Protein AF-A0ABD2LDD0-F1 (afdb_monomer)

Solvent-accessible surface area (backbone atoms only — not comparable to full-atom values): 8854 Å² total; per-residue (Å²): 135,82,87,60,98,81,54,96,47,69,67,55,50,58,53,46,54,53,35,48,51,48,31,42,53,50,27,50,52,44,32,53,52,29,61,66,45,46,61,57,34,53,50,44,38,73,73,35,72,94,44,38,71,60,30,49,52,52,40,50,51,40,50,50,51,32,61,20,23,43,43,41,50,51,25,59,75,69,68,49,74,52,41,69,32,46,46,52,36,68,54,48,50,59,54,50,49,51,52,49,50,51,48,66,61,52,54,53,68,67,56,53,76,77,68,61,59,80,93,50,43,68,60,53,50,51,52,48,52,52,50,51,53,53,49,54,51,51,49,52,50,50,53,52,53,49,50,45,39,50,52,27,32,54,50,34,56,73,63,56,70,82,116

Structure (mmCIF, N/CA/C/O backbone):
data_AF-A0ABD2LDD0-F1
#
_entry.id   AF-A0ABD2LDD0-F1
#
loop_
_atom_site.group_PDB
_atom_site.id
_atom_site.type_symbol
_atom_site.label_atom_id
_atom_site.label_alt_id
_atom_site.label_comp_id
_atom_site.label_asym_id
_atom_site.label_entity_id
_atom_site.label_seq_id
_atom_site.pdbx_PDB_ins_code
_atom_site.Cartn_x
_atom_site.Cartn_y
_atom_site.Cartn_z
_atom_site.occupancy
_atom_site.B_iso_or_equiv
_atom_site.auth_seq_id
_atom_site.auth_comp_id
_atom_site.auth_asym_id
_atom_site.auth_atom_id
_atom_site.pdbx_PDB_model_num
ATOM 1 N N . MET A 1 1 ? -21.106 -18.309 18.823 1.00 38.12 1 MET A N 1
ATOM 2 C CA . MET A 1 1 ? -20.739 -17.393 19.925 1.00 38.12 1 MET A CA 1
ATOM 3 C C . MET A 1 1 ? -21.021 -15.971 19.471 1.00 38.12 1 MET A C 1
ATOM 5 O O . MET A 1 1 ? -20.457 -15.559 18.470 1.00 38.12 1 MET A O 1
ATOM 9 N N . CYS A 1 2 ? -21.946 -15.264 20.124 1.00 40.09 2 CYS A N 1
ATOM 10 C CA . CYS A 1 2 ? -22.141 -13.827 19.897 1.00 40.09 2 CYS A CA 1
ATOM 11 C C . CYS A 1 2 ? -21.034 -13.071 20.643 1.00 40.09 2 CYS A C 1
ATOM 13 O O . CYS A 1 2 ? -20.781 -13.379 21.804 1.00 40.09 2 CYS A O 1
ATOM 15 N N . CYS A 1 3 ? -20.368 -12.116 19.991 1.00 50.03 3 CYS A N 1
ATOM 16 C CA . CYS A 1 3 ? -19.155 -11.485 20.523 1.00 50.03 3 CYS A CA 1
ATOM 17 C C . CYS A 1 3 ? -19.355 -10.538 21.718 1.00 50.03 3 CYS A C 1
ATOM 19 O O . CYS A 1 3 ? -18.352 -10.150 22.306 1.00 50.03 3 CYS A O 1
ATOM 21 N N . CYS A 1 4 ? -20.574 -10.160 22.125 1.00 52.00 4 CYS A N 1
ATOM 22 C CA . CYS A 1 4 ? -20.751 -9.216 23.235 1.00 52.00 4 CYS A CA 1
ATOM 23 C C . CYS A 1 4 ? -22.057 -9.456 24.012 1.00 52.00 4 CYS A C 1
ATOM 25 O O . CYS A 1 4 ? -23.142 -9.399 23.436 1.00 52.00 4 CYS A O 1
ATOM 27 N N . ASN A 1 5 ? -21.949 -9.656 25.330 1.00 41.50 5 ASN A N 1
ATOM 28 C CA . ASN A 1 5 ? -23.076 -9.797 26.267 1.00 41.50 5 ASN A CA 1
ATOM 29 C C . ASN A 1 5 ? -23.685 -8.453 26.723 1.00 41.50 5 ASN A C 1
ATOM 31 O O . ASN A 1 5 ? -24.612 -8.457 27.523 1.00 41.50 5 ASN A O 1
ATOM 35 N N . SER A 1 6 ? -23.195 -7.311 26.224 1.00 46.94 6 SER A N 1
ATOM 36 C CA . SER A 1 6 ? -23.611 -5.976 26.689 1.00 46.94 6 SER A CA 1
ATOM 37 C C . SER A 1 6 ? -23.883 -4.981 25.554 1.00 46.94 6 SER A C 1
ATOM 39 O O . SER A 1 6 ? -23.739 -3.777 25.730 1.00 46.94 6 SER A O 1
ATOM 41 N N . CYS A 1 7 ? -24.272 -5.468 24.374 1.00 50.03 7 CYS A N 1
ATOM 42 C CA . CYS A 1 7 ? -24.703 -4.593 23.288 1.00 50.03 7 CYS A CA 1
ATOM 43 C C . CYS A 1 7 ? -26.223 -4.533 23.227 1.00 50.03 7 CYS A C 1
ATOM 45 O O . CYS A 1 7 ? -26.875 -5.522 22.887 1.00 50.03 7 CYS A O 1
ATOM 47 N N . THR A 1 8 ? -26.780 -3.357 23.488 1.00 48.31 8 THR A N 1
ATOM 48 C CA . THR A 1 8 ? -28.216 -3.059 23.371 1.00 48.31 8 THR A CA 1
ATOM 49 C C . THR A 1 8 ? -28.752 -3.258 21.945 1.00 48.31 8 THR A C 1
ATOM 51 O O . THR A 1 8 ? -29.937 -3.525 21.774 1.00 48.31 8 THR A O 1
ATOM 54 N N . ASN A 1 9 ? -27.879 -3.261 20.926 1.00 46.47 9 ASN A N 1
ATOM 55 C CA . ASN A 1 9 ? -28.206 -3.617 19.543 1.00 46.47 9 ASN A CA 1
ATOM 56 C C . ASN A 1 9 ? -27.435 -4.862 19.062 1.00 46.47 9 ASN A C 1
ATOM 58 O O . ASN A 1 9 ? -26.275 -4.783 18.652 1.00 46.47 9 ASN A O 1
ATOM 62 N N . LYS A 1 10 ? -28.110 -6.023 19.018 1.00 44.03 10 LYS A N 1
ATOM 63 C CA . LYS A 1 10 ? -27.563 -7.299 18.490 1.00 44.03 10 LYS A CA 1
ATOM 64 C C . LYS A 1 10 ? -26.957 -7.178 17.081 1.00 44.03 10 LYS A C 1
ATOM 66 O O . LYS A 1 10 ? -25.967 -7.846 16.783 1.00 44.03 10 LYS A O 1
ATOM 71 N N . TRP A 1 11 ? -27.521 -6.312 16.235 1.00 44.31 11 TRP A N 1
ATOM 72 C CA . TRP A 1 11 ? -27.053 -6.068 14.865 1.00 44.31 11 TRP A CA 1
ATOM 73 C C . TRP A 1 11 ? -25.711 -5.320 14.818 1.00 44.31 11 TRP A C 1
ATOM 75 O O . TRP A 1 11 ? -24.865 -5.635 13.983 1.00 44.31 11 TRP A O 1
ATOM 85 N N . MET A 1 12 ? -25.464 -4.395 15.754 1.00 49.22 12 MET A N 1
ATOM 86 C CA . MET A 1 12 ? -24.207 -3.635 15.816 1.00 49.22 12 MET A CA 1
ATOM 87 C C . MET A 1 12 ? -23.030 -4.510 16.246 1.00 49.22 12 MET A C 1
ATOM 89 O O . MET A 1 12 ? -21.936 -4.351 15.712 1.00 49.22 12 MET A O 1
ATOM 93 N N . CYS A 1 13 ? -23.250 -5.485 17.132 1.00 56.72 13 CYS A N 1
ATOM 94 C CA . CYS A 1 13 ? -22.151 -6.304 17.652 1.00 56.72 13 CYS A CA 1
ATOM 95 C C . CYS A 1 13 ? -21.797 -7.522 16.796 1.00 56.72 13 CYS A C 1
ATOM 97 O O . CYS A 1 13 ? -20.664 -7.984 16.858 1.00 56.72 13 CYS A O 1
ATOM 99 N N . CYS A 1 14 ? -22.688 -7.995 15.917 1.00 59.19 14 CYS A N 1
ATOM 100 C CA . CYS A 1 14 ? -22.306 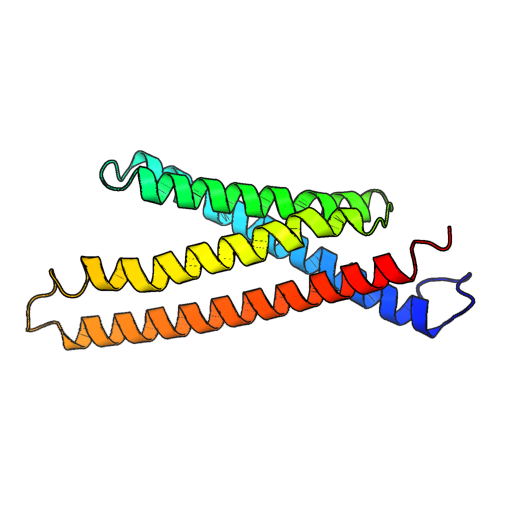-8.999 14.915 1.00 59.19 14 CYS A CA 1
ATOM 101 C C . CYS A 1 14 ? -21.660 -8.354 13.675 1.00 59.19 14 CYS A C 1
ATOM 103 O O . CYS A 1 14 ? -20.617 -8.818 13.215 1.00 59.19 14 CYS A O 1
ATOM 105 N N . CYS A 1 15 ? -22.231 -7.260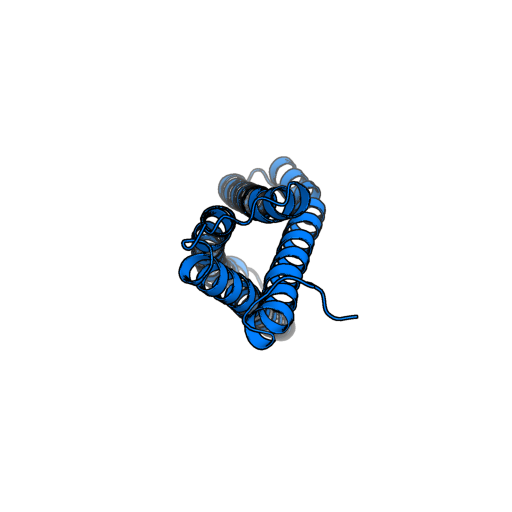 13.154 1.00 63.66 15 CYS A N 1
ATOM 106 C CA . CYS A 1 15 ? -21.697 -6.594 11.962 1.00 63.66 15 CYS A CA 1
ATOM 107 C C . CYS A 1 15 ? -20.434 -5.771 12.258 1.00 63.66 15 CYS A C 1
ATOM 109 O O . CYS A 1 15 ? -19.508 -5.780 11.449 1.00 63.66 15 CYS A O 1
ATOM 111 N N . GLY A 1 16 ? -20.356 -5.112 13.418 1.00 63.03 16 GLY A N 1
ATOM 112 C CA . GLY A 1 16 ? -19.190 -4.325 13.826 1.00 63.03 16 GLY A CA 1
ATOM 113 C C . GLY A 1 16 ? -17.931 -5.174 13.974 1.00 63.03 16 GLY A C 1
ATOM 114 O O . GLY A 1 16 ? -16.912 -4.852 13.372 1.00 63.03 16 GLY A O 1
ATOM 115 N N . CYS A 1 17 ? -18.026 -6.311 14.677 1.00 69.25 17 CYS A N 1
ATOM 116 C CA . CYS A 1 17 ? -16.907 -7.244 14.836 1.00 69.25 17 CYS A CA 1
ATOM 117 C C . CYS A 1 17 ? -16.396 -7.784 13.495 1.00 69.25 17 CYS A C 1
ATOM 119 O O . CYS A 1 17 ? -15.190 -7.919 13.314 1.00 69.25 17 CYS A O 1
ATOM 121 N N . HIS A 1 18 ? -17.289 -8.062 12.540 1.00 76.06 18 HIS A N 1
ATOM 122 C CA . HIS A 1 18 ? -16.887 -8.552 11.222 1.00 76.06 18 HIS A CA 1
ATOM 123 C C . HIS A 1 18 ? -16.172 -7.470 10.396 1.00 76.06 18 HIS A C 1
ATOM 125 O O . HIS A 1 18 ? -15.191 -7.749 9.709 1.00 76.06 18 HIS A O 1
ATOM 131 N N . VAL A 1 19 ? -16.641 -6.221 10.468 1.00 79.44 19 VAL A N 1
ATOM 132 C CA . VAL A 1 19 ? -16.065 -5.104 9.707 1.00 79.44 19 VAL A CA 1
ATOM 133 C C . VAL A 1 19 ? -14.708 -4.672 10.280 1.00 79.44 19 VAL A C 1
ATOM 135 O O . VAL A 1 19 ? -13.764 -4.477 9.511 1.00 79.44 19 VAL A O 1
ATOM 138 N N . THR A 1 20 ? -14.567 -4.576 11.606 1.00 81.19 20 THR A N 1
ATOM 139 C CA . THR A 1 20 ? -13.281 -4.226 12.234 1.00 81.19 20 THR A CA 1
ATOM 140 C C . THR A 1 20 ? -12.263 -5.359 12.106 1.00 81.19 20 THR A C 1
ATOM 142 O O . THR A 1 20 ? -11.120 -5.106 11.722 1.00 81.19 20 THR A O 1
ATOM 145 N N . SER A 1 21 ? -12.683 -6.618 12.285 1.00 85.88 21 SER A N 1
ATOM 146 C CA . SER A 1 21 ? -11.828 -7.786 12.034 1.00 85.88 21 SER A CA 1
ATOM 147 C C . SER A 1 21 ? -11.350 -7.837 10.579 1.00 85.88 21 SER A C 1
ATOM 149 O O . SER A 1 21 ? -10.161 -8.038 10.334 1.00 85.88 21 SER A O 1
ATOM 151 N N . GLY A 1 22 ? -12.231 -7.545 9.615 1.00 86.31 22 GLY A N 1
ATOM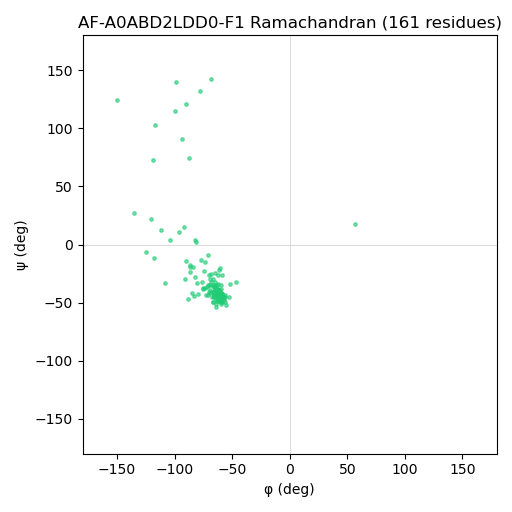 152 C CA . GLY A 1 22 ? -11.849 -7.421 8.208 1.00 86.31 22 GLY A CA 1
ATOM 153 C C . GLY A 1 22 ? -10.766 -6.362 7.990 1.00 86.31 22 GLY A C 1
ATOM 154 O O . GLY A 1 22 ? -9.763 -6.636 7.337 1.00 86.31 22 GLY A O 1
ATOM 155 N N . SER A 1 23 ? -10.913 -5.176 8.588 1.00 89.56 23 SER A N 1
ATOM 156 C CA . SER A 1 23 ? -9.906 -4.112 8.471 1.00 89.56 23 SER A CA 1
ATOM 157 C C . SER A 1 23 ? -8.547 -4.480 9.079 1.00 89.56 23 SER A C 1
ATOM 159 O O . SER A 1 23 ? -7.514 -4.127 8.511 1.00 89.56 23 SER A O 1
ATOM 161 N N . LEU A 1 24 ? -8.536 -5.247 10.175 1.00 91.69 24 LEU A N 1
ATOM 162 C CA . LEU A 1 24 ? -7.315 -5.756 10.796 1.00 91.69 24 LEU A CA 1
ATOM 163 C C . LEU A 1 24 ? -6.597 -6.755 9.880 1.00 91.69 24 LEU A C 1
ATOM 165 O O . LEU A 1 24 ? -5.384 -6.664 9.703 1.00 91.69 24 LEU A O 1
ATOM 169 N N . VAL A 1 25 ? -7.341 -7.676 9.258 1.00 93.25 25 VAL A N 1
ATOM 170 C CA . VAL A 1 25 ? -6.782 -8.624 8.279 1.00 93.25 25 VAL A CA 1
ATOM 171 C C . VAL A 1 25 ? -6.163 -7.874 7.100 1.00 93.25 25 VAL A C 1
ATOM 173 O O . VAL A 1 25 ? -5.037 -8.178 6.712 1.00 93.25 25 VAL A O 1
ATOM 176 N N . ILE A 1 26 ? -6.848 -6.855 6.567 1.00 92.50 26 ILE A N 1
ATOM 177 C CA . ILE A 1 26 ? -6.296 -6.019 5.491 1.00 92.50 26 ILE A CA 1
ATOM 178 C C . ILE A 1 26 ? -5.008 -5.318 5.941 1.00 92.50 26 ILE A C 1
ATOM 180 O O . ILE A 1 26 ? -4.018 -5.354 5.212 1.00 92.50 26 ILE A O 1
ATOM 184 N N . ALA A 1 27 ? -4.978 -4.728 7.138 1.00 91.69 27 ALA A N 1
ATOM 185 C CA . ALA A 1 27 ? -3.779 -4.068 7.652 1.00 91.69 27 ALA A CA 1
ATOM 186 C C . ALA A 1 27 ? -2.582 -5.034 7.747 1.00 91.69 27 ALA A C 1
ATOM 188 O O . ALA A 1 27 ? -1.482 -4.692 7.312 1.00 91.69 27 ALA A O 1
ATOM 189 N N . TRP A 1 28 ? -2.798 -6.265 8.221 1.00 93.75 28 TRP A N 1
ATOM 190 C CA . TRP A 1 28 ? -1.760 -7.300 8.240 1.00 93.75 28 TRP A CA 1
ATOM 191 C C . TRP A 1 28 ? -1.283 -7.697 6.844 1.00 93.75 28 TRP A C 1
ATOM 193 O O . TRP A 1 28 ? -0.077 -7.815 6.632 1.00 93.75 28 TRP A O 1
ATOM 203 N N . LEU A 1 29 ? -2.194 -7.863 5.880 1.00 91.81 29 LEU A N 1
ATOM 204 C CA . LEU A 1 29 ? -1.821 -8.163 4.494 1.00 91.81 29 LEU A CA 1
ATOM 205 C C . LEU A 1 29 ? -0.939 -7.060 3.898 1.00 91.81 29 LEU A C 1
ATOM 207 O O . LEU A 1 29 ? 0.071 -7.367 3.262 1.00 91.81 29 LEU A O 1
ATOM 211 N N . TYR A 1 30 ? -1.269 -5.789 4.140 1.00 89.00 30 TYR A N 1
ATOM 212 C CA . TYR A 1 30 ? -0.443 -4.656 3.707 1.00 89.00 30 TYR A CA 1
ATOM 213 C C . TYR A 1 30 ? 0.909 -4.613 4.420 1.00 89.00 30 TYR A C 1
ATOM 215 O O . TYR A 1 30 ? 1.924 -4.363 3.773 1.00 89.00 30 TYR A O 1
ATOM 223 N N . LEU A 1 31 ? 0.952 -4.888 5.724 1.00 91.44 31 LEU A N 1
ATOM 224 C CA . LEU A 1 31 ? 2.202 -4.902 6.478 1.00 91.44 31 LEU A CA 1
ATOM 225 C C . LEU A 1 31 ? 3.141 -6.003 5.967 1.00 91.44 31 LEU A C 1
ATOM 227 O O . LEU A 1 31 ? 4.290 -5.727 5.629 1.00 91.44 31 LEU A O 1
ATOM 231 N N . VAL A 1 32 ? 2.645 -7.238 5.862 1.00 92.38 32 VAL A N 1
ATOM 232 C CA . VAL A 1 32 ? 3.439 -8.393 5.419 1.00 92.38 32 VAL A CA 1
ATOM 233 C C . VAL A 1 32 ? 3.899 -8.212 3.976 1.00 92.38 32 VAL A C 1
ATOM 235 O O . VAL A 1 32 ? 5.081 -8.393 3.694 1.00 92.38 32 VAL A O 1
ATOM 238 N N . SER A 1 33 ? 3.006 -7.808 3.068 1.00 88.25 33 SER A N 1
ATOM 239 C CA . SER A 1 33 ? 3.389 -7.541 1.673 1.00 88.25 33 SER A CA 1
ATOM 240 C C . SER A 1 33 ? 4.447 -6.437 1.577 1.00 88.25 33 SER A C 1
ATOM 242 O O . SER A 1 33 ? 5.454 -6.629 0.898 1.00 88.25 33 SER A O 1
ATOM 244 N N . SER A 1 34 ? 4.294 -5.341 2.329 1.00 87.75 34 SER A N 1
ATOM 245 C CA . SER A 1 34 ? 5.278 -4.248 2.353 1.00 87.75 34 SER A CA 1
ATOM 246 C C . SER A 1 34 ? 6.639 -4.716 2.873 1.00 87.75 34 SER A C 1
ATOM 248 O O . SER A 1 34 ? 7.667 -4.408 2.266 1.00 87.75 34 SER A O 1
ATOM 250 N N . LEU A 1 35 ? 6.658 -5.514 3.948 1.00 89.31 35 LEU A N 1
ATOM 251 C CA . LEU A 1 35 ? 7.882 -6.096 4.509 1.00 89.31 35 LEU A CA 1
ATOM 252 C C . LEU A 1 35 ? 8.572 -7.064 3.542 1.00 89.31 35 LEU A C 1
ATOM 254 O O . LEU A 1 35 ? 9.798 -7.067 3.474 1.00 89.31 35 LEU A O 1
ATOM 258 N N . LEU A 1 36 ? 7.812 -7.845 2.770 1.00 89.88 36 LEU A N 1
ATOM 259 C CA . LEU A 1 36 ? 8.367 -8.735 1.744 1.00 89.88 36 LEU A CA 1
ATOM 260 C C . LEU A 1 36 ? 8.977 -7.956 0.571 1.00 89.88 36 LEU A C 1
ATOM 262 O O . LEU A 1 36 ? 9.986 -8.380 0.013 1.00 89.88 36 LEU A O 1
ATOM 266 N N . THR A 1 37 ? 8.398 -6.808 0.208 1.00 84.94 37 THR A N 1
ATOM 267 C CA . THR A 1 37 ? 8.892 -5.972 -0.903 1.00 84.94 37 THR A CA 1
ATOM 268 C C . THR A 1 37 ? 10.027 -5.019 -0.516 1.00 84.94 37 THR A C 1
ATOM 270 O O . THR A 1 37 ? 10.777 -4.562 -1.385 1.00 84.94 37 THR A O 1
ATOM 273 N N . LEU A 1 38 ? 10.202 -4.728 0.776 1.00 85.06 38 LEU A N 1
ATOM 274 C CA . LEU A 1 38 ? 11.213 -3.786 1.263 1.00 85.06 38 LEU A CA 1
ATOM 275 C C . LEU A 1 38 ? 12.652 -4.178 0.864 1.00 85.06 38 LEU A C 1
ATOM 277 O O . LEU A 1 38 ? 13.369 -3.320 0.345 1.00 85.06 38 LEU A O 1
ATOM 281 N N . PRO A 1 39 ? 13.087 -5.449 1.029 1.00 86.94 39 PRO A N 1
ATOM 282 C CA . PRO A 1 39 ? 14.426 -5.880 0.635 1.00 86.94 39 PRO A CA 1
ATOM 283 C C . PRO A 1 39 ? 14.670 -5.739 -0.867 1.00 86.94 39 PRO A C 1
ATOM 285 O O . PRO A 1 39 ? 15.751 -5.317 -1.274 1.00 86.94 39 PRO A O 1
ATOM 288 N N . SER A 1 40 ? 13.663 -6.035 -1.699 1.00 83.31 40 SER A N 1
ATOM 289 C CA . SER A 1 40 ? 13.771 -5.852 -3.150 1.00 83.31 40 SER A CA 1
ATOM 290 C C . SER A 1 40 ? 13.874 -4.380 -3.541 1.00 83.31 40 SER A C 1
ATOM 292 O O . SER A 1 40 ? 14.710 -4.038 -4.375 1.00 83.31 40 SER A O 1
ATOM 294 N N . ALA A 1 41 ? 13.101 -3.494 -2.903 1.00 79.06 41 ALA A N 1
ATOM 295 C CA . ALA A 1 41 ? 13.185 -2.055 -3.146 1.00 79.06 41 ALA A CA 1
ATOM 296 C C . ALA A 1 41 ? 14.554 -1.491 -2.725 1.00 79.06 41 ALA A C 1
ATOM 298 O O . ALA A 1 41 ? 15.156 -0.700 -3.451 1.00 79.06 41 ALA A O 1
ATOM 299 N N . PHE A 1 42 ? 15.087 -1.949 -1.588 1.00 82.19 42 PHE A N 1
ATOM 300 C CA . PHE A 1 42 ? 16.419 -1.564 -1.121 1.00 82.19 42 PHE A CA 1
ATOM 301 C C . PHE A 1 42 ? 17.528 -2.082 -2.049 1.00 82.19 42 PHE A C 1
ATOM 303 O O . PHE A 1 42 ? 18.430 -1.335 -2.425 1.00 82.19 42 PHE A O 1
ATOM 310 N N . SER A 1 43 ? 17.441 -3.340 -2.485 1.00 82.06 43 SER A N 1
ATOM 311 C CA . SER A 1 43 ? 18.387 -3.924 -3.441 1.00 82.06 43 SER A CA 1
ATOM 312 C C . SER A 1 43 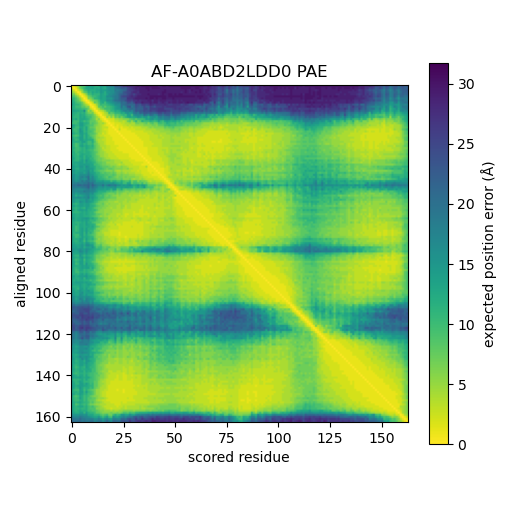? 18.373 -3.188 -4.788 1.00 82.06 43 SER A C 1
ATOM 314 O O . SER A 1 43 ? 19.435 -2.911 -5.353 1.00 82.06 43 SER A O 1
ATOM 316 N N . ALA A 1 44 ? 17.192 -2.798 -5.279 1.00 78.00 44 ALA A N 1
ATOM 317 C CA . ALA A 1 44 ? 17.053 -1.998 -6.496 1.00 78.00 44 ALA A CA 1
ATOM 318 C C . ALA A 1 44 ? 17.710 -0.615 -6.353 1.00 78.00 44 ALA A C 1
ATOM 320 O O . ALA A 1 44 ? 18.407 -0.168 -7.265 1.00 78.00 44 ALA A O 1
ATOM 321 N N . LEU A 1 45 ? 17.563 0.037 -5.193 1.00 80.00 45 LEU A N 1
ATOM 322 C CA . LEU A 1 45 ? 18.199 1.326 -4.913 1.00 80.00 45 LEU A CA 1
ATOM 323 C C . LEU A 1 45 ? 19.733 1.250 -4.987 1.00 80.00 45 LEU A C 1
ATOM 325 O O . LEU A 1 45 ? 20.357 2.144 -5.554 1.00 80.00 45 LEU A O 1
ATOM 329 N N . VAL A 1 46 ? 20.328 0.181 -4.451 1.00 80.62 46 VAL A N 1
ATOM 330 C CA . VAL A 1 46 ? 21.789 -0.014 -4.439 1.00 80.62 46 VAL A CA 1
ATOM 331 C C . VAL A 1 46 ? 22.326 -0.419 -5.817 1.00 80.62 46 VAL A C 1
ATOM 333 O O . VAL A 1 46 ? 23.404 0.019 -6.214 1.00 80.62 46 VAL A O 1
ATOM 336 N N . SER A 1 47 ? 21.591 -1.251 -6.559 1.00 78.69 47 SER A N 1
ATOM 337 C CA . SER A 1 47 ? 22.067 -1.837 -7.822 1.00 78.69 47 SER A CA 1
ATOM 338 C C . SER A 1 47 ? 21.824 -0.967 -9.061 1.00 78.69 47 SER A C 1
ATOM 340 O O . SER A 1 47 ? 22.546 -1.104 -10.049 1.00 78.69 47 SER A O 1
ATOM 342 N N . GLN A 1 48 ? 20.841 -0.060 -9.039 1.00 76.50 48 GLN A N 1
ATOM 343 C CA . GLN A 1 48 ? 20.414 0.704 -10.218 1.00 76.50 48 GLN A CA 1
ATOM 344 C C . GLN A 1 48 ? 20.605 2.215 -10.035 1.00 76.50 48 GLN A C 1
ATOM 346 O O . GLN A 1 48 ? 19.647 2.982 -9.926 1.00 76.50 48 GLN A O 1
ATOM 351 N N . TYR A 1 49 ? 21.863 2.658 -10.068 1.00 66.38 49 TYR A N 1
ATOM 352 C CA . TYR A 1 49 ? 22.244 4.062 -9.863 1.00 66.38 49 TYR A CA 1
ATOM 353 C C . TYR A 1 49 ? 21.614 5.053 -10.869 1.00 66.38 49 TYR A C 1
ATOM 355 O O . TYR A 1 49 ? 21.383 6.212 -10.538 1.00 66.38 49 TYR A O 1
ATOM 363 N N . HIS A 1 50 ? 21.263 4.601 -12.078 1.00 69.50 50 HIS A N 1
ATOM 364 C CA . HIS A 1 50 ? 20.569 5.425 -13.085 1.00 69.50 50 HIS A CA 1
ATOM 365 C C . HIS A 1 50 ? 19.091 5.692 -12.768 1.00 69.50 50 HIS A C 1
ATOM 367 O O . HIS A 1 50 ? 18.481 6.567 -13.377 1.00 69.50 50 HIS A O 1
ATOM 373 N N . LEU A 1 51 ? 18.501 4.943 -11.833 1.00 75.50 51 LEU A N 1
ATOM 374 C CA . LEU A 1 51 ? 17.080 5.011 -11.471 1.00 75.50 51 LEU A CA 1
ATOM 375 C C . LEU A 1 51 ? 16.876 5.376 -9.993 1.00 75.50 51 LEU A C 1
ATOM 377 O O . LEU A 1 51 ? 15.812 5.122 -9.432 1.00 75.50 51 LEU A O 1
ATOM 381 N N . VAL A 1 52 ? 17.871 6.006 -9.357 1.00 77.81 52 VAL A N 1
ATOM 382 C CA . VAL A 1 52 ? 17.857 6.329 -7.917 1.00 77.81 52 VAL A CA 1
ATOM 383 C C . VAL A 1 52 ? 16.600 7.090 -7.507 1.00 77.81 52 VAL A C 1
ATOM 385 O O . VAL A 1 52 ? 15.972 6.717 -6.524 1.00 77.81 52 VAL A O 1
ATOM 388 N N . ALA A 1 53 ? 16.181 8.102 -8.272 1.00 74.81 53 ALA A N 1
ATOM 389 C CA . ALA A 1 53 ? 14.975 8.870 -7.956 1.00 74.81 53 ALA A CA 1
ATOM 390 C C . ALA A 1 53 ? 13.707 7.996 -7.960 1.00 74.81 53 ALA A C 1
ATOM 392 O O . ALA A 1 53 ? 12.897 8.072 -7.040 1.00 74.81 53 ALA A O 1
ATOM 393 N N . PHE A 1 54 ? 13.559 7.120 -8.956 1.00 76.88 54 PHE A N 1
ATOM 394 C CA . PHE A 1 54 ? 12.429 6.194 -9.049 1.00 76.88 54 PHE A CA 1
ATOM 395 C C . PHE A 1 54 ? 12.440 5.172 -7.903 1.00 76.88 54 PHE A C 1
ATOM 397 O O . PHE A 1 54 ? 11.421 4.964 -7.245 1.00 76.88 54 PHE A O 1
ATOM 404 N N . ASN A 1 55 ? 13.606 4.592 -7.609 1.00 78.75 55 ASN A N 1
ATOM 405 C CA . ASN A 1 55 ? 13.769 3.615 -6.533 1.00 78.75 55 ASN A CA 1
ATOM 406 C C . ASN A 1 55 ? 13.562 4.244 -5.145 1.00 78.75 55 ASN A C 1
ATOM 408 O O . ASN A 1 55 ? 12.961 3.613 -4.278 1.00 78.75 55 ASN A O 1
ATOM 412 N N . LEU A 1 56 ? 13.973 5.501 -4.943 1.00 81.62 56 LEU A N 1
ATOM 413 C CA . LEU A 1 56 ? 13.685 6.266 -3.724 1.00 81.62 56 LEU A CA 1
ATOM 414 C C . LEU A 1 56 ? 12.188 6.517 -3.548 1.00 81.62 56 LEU A C 1
ATOM 416 O O . LEU A 1 56 ? 11.674 6.332 -2.446 1.00 81.62 56 LEU A O 1
ATOM 420 N N . ILE A 1 57 ? 11.479 6.900 -4.614 1.00 81.62 57 ILE A N 1
ATOM 421 C CA . ILE A 1 57 ? 10.018 7.068 -4.575 1.00 81.62 57 ILE A CA 1
ATOM 422 C C . ILE A 1 57 ? 9.357 5.735 -4.215 1.00 81.62 57 ILE A C 1
ATOM 424 O O . ILE A 1 57 ? 8.527 5.689 -3.308 1.00 81.62 57 ILE A O 1
ATOM 428 N N . HIS A 1 58 ? 9.759 4.638 -4.860 1.00 80.81 58 HIS A N 1
ATOM 429 C CA . HIS A 1 58 ? 9.194 3.319 -4.588 1.00 80.81 58 HIS A CA 1
ATOM 430 C C . HIS A 1 58 ? 9.446 2.854 -3.143 1.00 80.81 58 HIS A C 1
ATOM 432 O O . HIS A 1 58 ? 8.516 2.398 -2.471 1.00 80.81 58 HIS A O 1
ATOM 438 N N . LEU A 1 59 ? 10.669 3.029 -2.633 1.00 84.62 59 LEU A N 1
ATOM 439 C CA . LEU A 1 59 ? 11.020 2.713 -1.247 1.00 84.62 59 LEU A CA 1
ATOM 440 C C . LEU A 1 59 ? 10.211 3.563 -0.257 1.00 84.62 59 LEU A C 1
ATOM 442 O O . LEU A 1 59 ? 9.650 3.028 0.698 1.00 84.62 59 LEU A O 1
ATOM 446 N N . THR A 1 60 ? 10.103 4.869 -0.516 1.00 86.50 60 THR A N 1
ATOM 447 C CA . THR A 1 60 ? 9.345 5.807 0.326 1.00 86.50 60 THR A CA 1
ATOM 448 C C . THR A 1 60 ? 7.873 5.412 0.390 1.00 86.50 60 THR A C 1
ATOM 450 O O . THR A 1 60 ? 7.307 5.336 1.478 1.00 86.50 60 THR A O 1
ATOM 453 N N . LEU A 1 61 ? 7.256 5.090 -0.749 1.00 84.19 61 LEU A N 1
ATOM 454 C CA . LEU A 1 61 ? 5.867 4.629 -0.794 1.00 84.19 61 LEU A CA 1
ATOM 455 C C . LEU A 1 61 ? 5.674 3.318 -0.027 1.00 84.19 61 LEU A C 1
ATOM 457 O O . LEU A 1 61 ? 4.719 3.194 0.734 1.00 84.19 61 LEU A O 1
ATOM 461 N N . THR A 1 62 ? 6.596 2.365 -0.178 1.00 84.81 62 THR A N 1
ATOM 462 C CA . THR A 1 62 ? 6.537 1.075 0.529 1.00 84.81 62 THR A CA 1
ATOM 463 C C . THR A 1 62 ? 6.624 1.268 2.047 1.00 84.81 62 THR A C 1
ATOM 465 O O . THR A 1 62 ? 5.866 0.659 2.805 1.00 84.81 62 THR A O 1
ATOM 468 N N . LEU A 1 63 ? 7.498 2.168 2.508 1.00 87.62 63 LEU A N 1
ATOM 469 C CA . LEU A 1 63 ? 7.598 2.533 3.922 1.00 87.62 63 LEU A CA 1
ATOM 470 C C . LEU A 1 63 ? 6.329 3.223 4.426 1.00 87.62 63 LEU A C 1
ATOM 472 O O . LEU A 1 63 ? 5.832 2.875 5.494 1.00 87.62 63 LEU A O 1
ATOM 476 N N . LEU A 1 64 ? 5.772 4.160 3.656 1.00 88.81 64 LEU A N 1
ATOM 477 C CA . LEU A 1 64 ? 4.523 4.834 4.010 1.00 88.81 64 LEU A CA 1
ATOM 478 C C . LEU A 1 64 ? 3.360 3.842 4.131 1.00 88.81 64 LEU A C 1
ATOM 480 O O . LEU A 1 64 ? 2.592 3.933 5.087 1.00 88.81 64 LEU A O 1
ATOM 484 N N . PHE A 1 65 ? 3.257 2.861 3.230 1.00 86.25 65 PHE A N 1
ATOM 485 C CA . PHE A 1 65 ? 2.266 1.789 3.337 1.00 86.25 65 PHE A CA 1
ATOM 486 C C . PHE A 1 65 ? 2.427 0.980 4.620 1.00 86.25 65 PHE A C 1
ATOM 488 O O . PHE A 1 65 ? 1.450 0.798 5.351 1.00 86.25 65 PHE A O 1
ATOM 495 N N . CYS A 1 66 ? 3.657 0.566 4.920 1.00 87.50 66 CYS A N 1
ATOM 496 C CA . CYS A 1 66 ? 3.992 -0.157 6.141 1.00 87.50 66 CYS A CA 1
ATOM 497 C C . CYS A 1 66 ? 3.553 0.634 7.386 1.00 87.50 66 CYS A C 1
ATOM 499 O O . CYS A 1 66 ? 2.779 0.136 8.204 1.00 87.50 66 CYS A O 1
ATOM 501 N N . LEU A 1 67 ? 3.949 1.907 7.475 1.00 90.19 67 LEU A N 1
ATOM 502 C CA . LEU A 1 67 ? 3.608 2.788 8.595 1.00 90.19 67 LEU A CA 1
ATOM 503 C C . LEU A 1 67 ? 2.104 3.070 8.695 1.00 90.19 67 LEU A C 1
ATOM 505 O O . LEU A 1 67 ? 1.587 3.217 9.798 1.00 90.19 67 LEU A O 1
ATOM 509 N N . SER A 1 68 ? 1.389 3.114 7.571 1.00 91.94 68 SER A N 1
ATOM 510 C CA . SER A 1 68 ? -0.053 3.380 7.547 1.00 91.94 68 SER A CA 1
ATOM 511 C C . SER A 1 68 ? -0.901 2.239 8.124 1.00 91.94 68 SER A C 1
ATOM 513 O O . SER A 1 68 ? -1.997 2.488 8.626 1.00 91.94 68 SER A O 1
ATOM 515 N N . ALA A 1 69 ? -0.395 1.001 8.077 1.00 91.44 69 ALA A N 1
ATOM 516 C CA . ALA A 1 69 ? -1.077 -0.183 8.597 1.00 91.44 69 ALA A CA 1
ATOM 517 C C . ALA A 1 69 ? -0.889 -0.362 10.115 1.00 91.44 69 ALA A C 1
ATOM 519 O O . ALA A 1 69 ? -1.764 -0.917 10.783 1.00 91.44 69 ALA A O 1
ATOM 520 N N . ILE A 1 70 ? 0.223 0.136 10.673 1.00 92.69 70 ILE A N 1
ATOM 521 C CA . ILE A 1 70 ? 0.579 -0.028 12.094 1.00 92.69 70 ILE A CA 1
ATOM 522 C C . ILE A 1 70 ? -0.508 0.509 13.041 1.00 92.69 70 ILE A C 1
ATOM 524 O O . ILE A 1 70 ? -0.882 -0.231 13.949 1.00 92.69 70 ILE A O 1
ATOM 528 N N . PRO A 1 71 ? -1.069 1.722 12.862 1.00 91.88 71 PRO A N 1
ATOM 529 C CA . PRO A 1 71 ? -2.082 2.255 13.770 1.00 91.88 71 PRO A CA 1
ATOM 530 C C . PRO A 1 71 ? -3.335 1.382 13.871 1.00 91.88 71 PRO A C 1
ATOM 532 O O . PRO A 1 71 ? -3.887 1.256 14.957 1.00 91.88 71 PRO A O 1
ATOM 535 N N . ILE A 1 72 ? -3.753 0.733 12.777 1.00 91.25 72 ILE A N 1
ATOM 536 C CA . ILE A 1 72 ? -4.899 -0.191 12.780 1.00 91.25 72 ILE A CA 1
ATOM 537 C C . ILE A 1 72 ? -4.569 -1.441 13.607 1.00 91.25 72 ILE A C 1
ATOM 539 O O . ILE A 1 72 ? -5.376 -1.876 14.426 1.00 91.25 72 ILE A O 1
ATOM 543 N N . ILE A 1 73 ? -3.373 -2.005 13.416 1.00 92.00 73 ILE A N 1
ATOM 544 C CA . ILE A 1 73 ? -2.927 -3.212 14.125 1.00 92.00 73 ILE A CA 1
ATOM 545 C C . ILE A 1 73 ? -2.759 -2.924 15.620 1.00 92.00 73 ILE A C 1
ATOM 547 O O . ILE A 1 73 ? -3.294 -3.651 16.454 1.00 92.00 73 ILE A O 1
ATOM 551 N N . VAL A 1 74 ? -2.045 -1.850 15.963 1.00 90.69 74 VAL A N 1
ATOM 552 C CA . VAL A 1 74 ? -1.811 -1.437 17.353 1.00 90.69 74 VAL A CA 1
ATOM 553 C C . VAL A 1 74 ? -3.123 -1.044 18.025 1.00 90.69 74 VAL A C 1
ATOM 555 O O . VAL A 1 74 ? -3.372 -1.484 19.142 1.00 90.69 74 VAL A O 1
ATOM 558 N N . GLY A 1 75 ? -3.985 -0.286 17.342 1.00 85.25 75 GLY A N 1
ATOM 559 C CA . GLY A 1 75 ? -5.294 0.115 17.861 1.00 85.25 75 GLY A CA 1
ATOM 560 C C . GLY A 1 75 ? -6.155 -1.082 18.259 1.00 85.25 75 GLY A C 1
ATOM 561 O O . GLY A 1 75 ? -6.694 -1.106 19.364 1.00 85.25 75 GLY A O 1
ATOM 562 N N . GLU A 1 76 ? -6.211 -2.127 17.426 1.00 84.81 76 GLU A N 1
ATOM 563 C CA . GLU A 1 76 ? -6.961 -3.340 17.774 1.00 84.81 76 GLU A CA 1
ATOM 564 C C . GLU A 1 76 ? -6.271 -4.204 18.839 1.00 84.81 76 GLU A C 1
ATOM 566 O O . GLU A 1 76 ? -6.956 -4.724 19.719 1.00 84.81 76 GLU A O 1
ATOM 571 N N . MET A 1 77 ? -4.936 -4.332 18.832 1.00 84.75 77 MET A N 1
ATOM 572 C CA . MET A 1 77 ? -4.218 -5.072 19.887 1.00 84.75 77 MET A CA 1
ATOM 573 C C . MET A 1 77 ? -4.348 -4.403 21.260 1.00 84.75 77 MET A C 1
ATOM 575 O O . MET A 1 77 ? -4.492 -5.087 22.271 1.00 84.75 77 MET A O 1
ATOM 579 N N . CYS A 1 78 ? -4.322 -3.070 21.302 1.00 83.25 78 CYS A N 1
ATOM 580 C CA . CYS A 1 78 ? -4.501 -2.283 22.519 1.00 83.25 78 CYS A CA 1
ATOM 581 C C . CYS A 1 78 ? -5.978 -2.084 22.887 1.00 83.25 78 CYS A C 1
ATOM 583 O O . CYS A 1 78 ? -6.267 -1.374 23.849 1.00 83.25 78 CYS A O 1
ATOM 585 N N . THR A 1 79 ? -6.918 -2.680 22.143 1.00 76.06 79 THR A N 1
ATOM 586 C CA . THR A 1 79 ? -8.374 -2.518 22.319 1.00 76.06 79 THR A CA 1
ATOM 587 C C . THR A 1 79 ? -8.870 -1.064 22.250 1.00 76.06 79 THR A C 1
ATOM 589 O O . THR A 1 79 ? -9.992 -0.766 22.650 1.00 76.06 79 THR A O 1
ATOM 592 N N . GLN A 1 80 ? -8.066 -0.150 21.697 1.00 74.56 80 GLN A N 1
ATOM 593 C CA . GLN A 1 80 ? -8.401 1.263 21.527 1.00 74.56 80 GLN A CA 1
ATOM 594 C C . GLN A 1 80 ? -8.995 1.498 20.139 1.00 74.56 80 GLN A C 1
ATOM 596 O O . GLN A 1 80 ? -8.293 1.790 19.169 1.00 74.56 80 GLN A O 1
ATOM 601 N N . ARG A 1 81 ? -10.322 1.395 20.043 1.00 71.88 81 ARG A N 1
ATOM 602 C CA . ARG A 1 81 ? -11.052 1.556 18.778 1.00 71.88 81 ARG A CA 1
ATOM 603 C C . ARG A 1 81 ? -11.403 3.011 18.510 1.00 71.88 81 ARG A C 1
ATOM 605 O O . ARG A 1 81 ? -12.555 3.418 18.613 1.00 71.88 81 ARG A O 1
ATOM 612 N N . THR A 1 82 ? -10.406 3.798 18.118 1.00 84.19 82 THR A N 1
ATOM 613 C CA . THR A 1 82 ? -10.637 5.177 17.670 1.00 84.19 82 THR A CA 1
ATOM 614 C C . THR A 1 82 ? -10.669 5.249 16.149 1.00 84.19 82 THR A C 1
ATOM 616 O O . THR A 1 82 ? -9.858 4.641 15.459 1.00 84.19 82 THR A O 1
ATOM 619 N N . HIS A 1 83 ? -11.578 6.041 15.582 1.00 85.12 83 HIS A N 1
ATOM 620 C CA . HIS A 1 83 ? -11.655 6.211 14.126 1.00 85.12 83 HIS A CA 1
ATOM 621 C C . HIS A 1 83 ? -10.367 6.816 13.526 1.00 85.12 83 HIS A C 1
ATOM 623 O O . HIS A 1 83 ? -10.080 6.623 12.343 1.00 85.12 83 HIS A O 1
ATOM 629 N N . HIS A 1 84 ? -9.568 7.514 14.343 1.00 87.50 84 HIS A N 1
ATOM 630 C CA . HIS A 1 84 ? -8.282 8.087 13.954 1.00 87.50 84 HIS A CA 1
ATOM 631 C C . HIS A 1 84 ? -7.254 7.035 13.526 1.00 87.50 84 HIS A C 1
ATOM 633 O O . HIS A 1 84 ? -6.404 7.344 12.692 1.00 87.50 84 HIS A O 1
ATOM 639 N N . MET A 1 85 ? -7.359 5.790 14.003 1.00 90.44 85 MET A N 1
ATOM 640 C CA . MET A 1 85 ? -6.421 4.724 13.636 1.00 90.44 85 MET A CA 1
ATOM 641 C C . MET A 1 85 ? -6.479 4.346 12.149 1.00 90.44 85 MET A C 1
ATOM 643 O O . MET A 1 85 ? -5.491 3.892 11.583 1.00 90.44 85 MET A O 1
ATOM 647 N N . TYR A 1 86 ? -7.612 4.584 11.485 1.00 91.31 86 TYR A N 1
ATOM 648 C CA . TYR A 1 86 ? -7.774 4.303 10.058 1.00 91.31 86 TYR A CA 1
ATOM 649 C C . TYR A 1 86 ? -7.315 5.455 9.156 1.00 91.31 86 TYR A C 1
ATOM 651 O O . TYR A 1 86 ? -7.107 5.244 7.961 1.00 91.31 86 TYR A O 1
ATOM 659 N N . LEU A 1 87 ? -7.167 6.675 9.691 1.00 91.19 87 LEU A N 1
ATOM 660 C CA . LEU A 1 87 ? -6.854 7.863 8.889 1.00 91.19 87 LEU A CA 1
ATOM 661 C C . LEU A 1 87 ? -5.532 7.743 8.116 1.00 91.19 87 LEU A C 1
ATOM 663 O O . LEU A 1 87 ? -5.548 8.043 6.921 1.00 91.19 87 LEU A O 1
ATOM 667 N N . PRO A 1 88 ? -4.414 7.280 8.715 1.00 91.44 88 PRO A N 1
ATOM 668 C CA . PRO A 1 88 ? -3.152 7.152 7.990 1.00 91.44 88 PRO A CA 1
ATOM 669 C C . PRO A 1 88 ? -3.288 6.251 6.761 1.00 91.44 88 PRO A C 1
ATOM 671 O O . PRO A 1 88 ? -2.879 6.636 5.668 1.00 91.44 88 PRO A O 1
ATOM 674 N N . PHE A 1 89 ? -3.949 5.101 6.908 1.00 91.81 89 PHE A N 1
ATOM 675 C CA . PHE A 1 89 ? -4.229 4.189 5.799 1.00 91.81 89 PHE A CA 1
ATOM 676 C C . PHE A 1 89 ? -5.11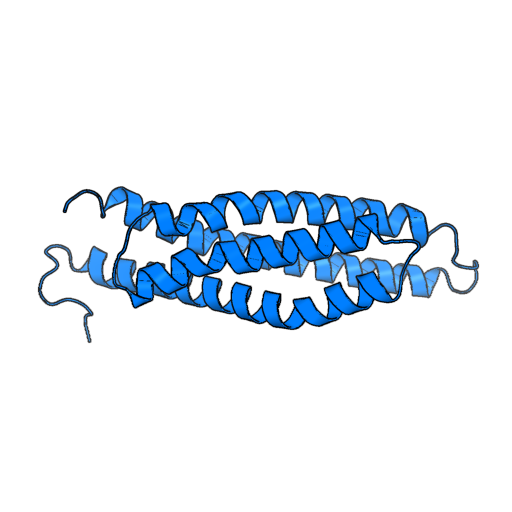9 4.834 4.730 1.00 91.81 89 PHE A C 1
ATOM 678 O O . PHE A 1 89 ? -4.830 4.743 3.536 1.00 91.81 89 PHE A O 1
ATOM 685 N N . LEU A 1 90 ? -6.188 5.520 5.144 1.00 92.62 90 LEU A N 1
ATOM 686 C CA . LEU A 1 90 ? -7.148 6.128 4.222 1.00 92.62 90 LEU A CA 1
ATOM 687 C C . LEU A 1 90 ? -6.587 7.313 3.430 1.00 92.62 90 LEU A C 1
ATOM 689 O O . LEU A 1 90 ? -7.105 7.593 2.351 1.00 92.62 90 LEU A O 1
ATOM 693 N N . ILE A 1 91 ? -5.565 7.997 3.947 1.00 92.56 91 ILE A N 1
ATOM 694 C CA . ILE A 1 91 ? -4.896 9.116 3.270 1.00 92.56 91 ILE A CA 1
ATOM 695 C C . ILE A 1 91 ? -3.760 8.605 2.378 1.00 92.56 91 ILE A C 1
ATOM 697 O O . ILE A 1 91 ? -3.662 9.001 1.218 1.00 92.56 91 ILE A O 1
ATOM 701 N N . ILE A 1 92 ? -2.913 7.711 2.894 1.00 90.56 92 ILE A N 1
ATOM 702 C CA . ILE A 1 92 ? -1.703 7.257 2.193 1.00 90.56 92 ILE A CA 1
ATOM 703 C C . ILE A 1 92 ? -2.053 6.363 1.000 1.00 90.56 92 ILE A C 1
ATOM 705 O O . ILE A 1 92 ? -1.493 6.543 -0.081 1.00 90.56 92 ILE A O 1
ATOM 709 N N . ASN A 1 93 ? -2.998 5.433 1.163 1.00 88.06 93 ASN A N 1
ATOM 710 C CA . ASN A 1 93 ? -3.333 4.458 0.126 1.00 88.06 93 ASN A CA 1
ATOM 711 C C . ASN A 1 93 ? -3.818 5.092 -1.200 1.00 88.06 93 ASN A C 1
ATOM 713 O O . ASN A 1 93 ? -3.254 4.762 -2.242 1.00 88.06 93 ASN A O 1
ATOM 717 N N . PRO A 1 94 ? -4.777 6.044 -1.230 1.00 86.56 94 PRO A N 1
ATOM 718 C CA . PRO A 1 94 ? -5.200 6.664 -2.488 1.00 86.56 94 PRO A CA 1
ATOM 719 C C . PRO A 1 94 ? -4.095 7.505 -3.136 1.00 86.56 94 PRO A C 1
ATOM 721 O O . PRO A 1 94 ? -3.962 7.480 -4.357 1.00 86.56 94 PRO A O 1
ATOM 724 N N . VAL A 1 95 ? -3.267 8.205 -2.350 1.00 87.94 95 VAL A N 1
ATOM 725 C CA . VAL A 1 95 ? -2.120 8.962 -2.885 1.00 87.94 95 VAL A CA 1
ATOM 726 C C . VAL A 1 95 ? -1.128 8.014 -3.551 1.00 87.94 95 VAL A C 1
ATOM 728 O O . VAL A 1 95 ? -0.721 8.234 -4.690 1.00 87.94 95 VAL A O 1
ATOM 731 N N . ALA A 1 96 ? -0.779 6.923 -2.876 1.00 83.44 96 ALA A N 1
ATOM 732 C CA . ALA A 1 96 ? 0.125 5.925 -3.418 1.00 83.44 96 ALA A CA 1
ATOM 733 C C . ALA A 1 96 ? -0.459 5.210 -4.648 1.00 83.44 96 ALA A C 1
ATOM 735 O O . ALA A 1 96 ? 0.274 4.946 -5.599 1.00 83.44 96 ALA A O 1
ATOM 736 N N . LEU A 1 97 ? -1.773 4.967 -4.678 1.00 83.56 97 LEU A N 1
ATOM 737 C CA . LEU A 1 97 ? -2.473 4.409 -5.835 1.00 83.56 97 LEU A CA 1
ATOM 738 C C . LEU A 1 97 ? -2.420 5.355 -7.041 1.00 83.56 97 LEU A C 1
ATOM 740 O O . LEU A 1 97 ? -2.164 4.901 -8.154 1.00 83.56 97 LEU A O 1
ATOM 744 N N . ILE A 1 98 ? -2.583 6.666 -6.832 1.00 85.44 98 ILE A N 1
ATOM 745 C CA . ILE A 1 98 ? -2.403 7.675 -7.887 1.00 85.44 98 ILE A CA 1
ATOM 746 C C . ILE A 1 98 ? -0.960 7.647 -8.398 1.00 85.44 98 ILE A C 1
ATOM 748 O O . ILE A 1 98 ? -0.742 7.565 -9.604 1.00 85.44 98 ILE A O 1
ATOM 752 N N . VAL A 1 99 ? 0.036 7.654 -7.511 1.00 83.44 99 VAL A N 1
ATOM 753 C CA . VAL A 1 99 ? 1.447 7.614 -7.932 1.00 83.44 99 VAL A CA 1
ATOM 754 C C . VAL A 1 99 ? 1.767 6.324 -8.696 1.00 83.44 99 VAL A C 1
ATOM 756 O O . VAL A 1 99 ? 2.442 6.378 -9.724 1.00 83.44 99 VAL A O 1
ATOM 759 N N . ALA A 1 100 ? 1.238 5.179 -8.259 1.00 77.69 100 ALA A N 1
ATOM 760 C CA . ALA A 1 100 ? 1.393 3.902 -8.951 1.00 77.69 100 ALA A CA 1
ATOM 761 C C . ALA A 1 100 ? 0.719 3.900 -10.334 1.00 77.69 100 ALA A C 1
ATOM 763 O O . ALA A 1 100 ? 1.307 3.398 -11.289 1.00 77.69 100 ALA A O 1
ATOM 764 N N . LEU A 1 101 ? -0.472 4.498 -10.466 1.00 81.38 101 LEU A N 1
ATOM 765 C CA . LEU A 1 101 ? -1.148 4.711 -11.752 1.00 81.38 101 LEU A CA 1
ATOM 766 C C . LEU A 1 101 ? -0.296 5.553 -12.703 1.00 81.38 101 LEU A C 1
ATOM 768 O O . LEU A 1 101 ? -0.080 5.157 -13.848 1.00 81.38 101 LEU A O 1
ATOM 772 N N . PHE A 1 102 ? 0.229 6.683 -12.224 1.00 80.62 102 PHE A N 1
ATOM 773 C CA .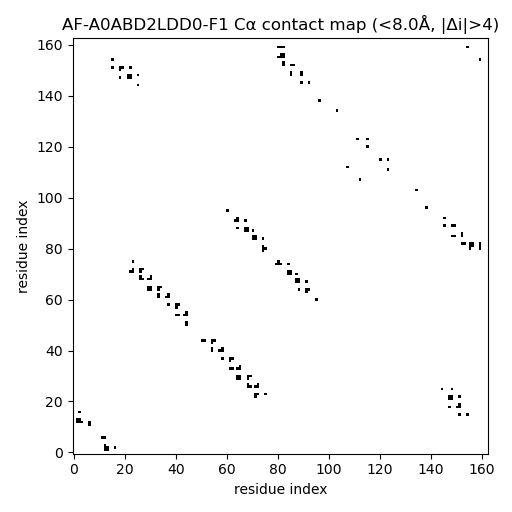 PHE A 1 102 ? 1.131 7.520 -13.011 1.00 80.62 102 PHE A CA 1
ATOM 774 C C . PHE A 1 102 ? 2.374 6.727 -13.440 1.00 80.62 102 PHE A C 1
ATOM 776 O O . PHE A 1 102 ? 2.689 6.669 -14.628 1.00 80.62 102 PHE A O 1
ATOM 783 N N . ALA A 1 103 ? 3.043 6.036 -12.517 1.00 74.31 103 ALA A N 1
ATOM 784 C CA . ALA A 1 103 ? 4.207 5.217 -12.847 1.00 74.31 103 ALA A CA 1
ATOM 785 C C . ALA A 1 103 ? 3.880 4.126 -13.884 1.00 74.31 103 ALA A C 1
ATOM 787 O O . ALA A 1 103 ? 4.635 3.946 -14.836 1.00 74.31 103 ALA A O 1
ATOM 788 N N . ALA A 1 104 ? 2.744 3.439 -13.756 1.00 72.50 104 ALA A N 1
ATOM 789 C CA . ALA A 1 104 ? 2.338 2.376 -14.671 1.00 72.50 104 ALA A CA 1
ATOM 790 C C . ALA A 1 104 ? 1.965 2.876 -16.077 1.00 72.50 104 ALA A C 1
ATOM 792 O O . ALA A 1 104 ? 2.154 2.145 -17.043 1.00 72.50 104 ALA A O 1
ATOM 793 N N . ILE A 1 105 ? 1.463 4.105 -16.220 1.00 73.50 105 ILE A N 1
ATOM 794 C CA . ILE A 1 105 ? 1.141 4.696 -17.531 1.00 73.50 105 ILE A CA 1
ATOM 795 C C . ILE A 1 105 ? 2.412 5.222 -18.219 1.00 73.50 105 ILE A C 1
ATOM 797 O O . ILE A 1 105 ? 2.619 5.016 -19.421 1.00 73.50 105 ILE A O 1
ATOM 801 N N . PHE A 1 106 ? 3.284 5.892 -17.463 1.00 68.00 106 PHE A N 1
ATOM 802 C CA . PHE A 1 106 ? 4.430 6.616 -18.020 1.00 68.00 106 PHE A CA 1
ATOM 803 C C . PHE A 1 106 ? 5.718 5.776 -18.117 1.00 68.00 106 PHE A C 1
ATOM 805 O O . PHE A 1 106 ? 6.523 5.995 -19.022 1.00 68.00 106 PHE A O 1
ATOM 812 N N . ALA A 1 107 ? 5.934 4.785 -17.245 1.00 66.00 107 ALA A N 1
ATOM 813 C CA . ALA A 1 107 ? 7.153 3.966 -17.285 1.00 66.00 107 ALA A CA 1
ATOM 814 C C . ALA A 1 107 ? 7.242 3.035 -18.515 1.00 66.00 107 ALA A C 1
ATOM 816 O O . ALA A 1 107 ? 8.318 2.955 -19.119 1.00 66.00 107 ALA A O 1
ATOM 817 N N . PRO A 1 108 ? 6.161 2.352 -18.947 1.00 60.72 108 PRO A N 1
ATOM 818 C CA . PRO A 1 108 ? 6.211 1.492 -20.129 1.00 60.72 108 PRO A CA 1
ATOM 819 C C . PRO A 1 108 ? 6.314 2.284 -21.436 1.00 60.72 108 PRO A C 1
ATOM 821 O O . PRO A 1 108 ? 7.019 1.860 -22.354 1.00 60.72 108 PRO A O 1
ATOM 824 N N . SER A 1 109 ? 5.648 3.443 -21.512 1.00 56.66 109 SER A N 1
ATOM 825 C CA . SER A 1 109 ? 5.624 4.296 -22.707 1.00 56.66 109 SER A CA 1
ATOM 826 C C . SER A 1 109 ? 6.992 4.912 -23.020 1.00 56.66 109 SER A C 1
ATOM 828 O O . SER A 1 109 ? 7.324 5.077 -24.192 1.00 56.66 109 SER A O 1
ATOM 830 N N . ALA A 1 110 ? 7.832 5.159 -22.010 1.00 55.22 110 ALA A N 1
ATOM 831 C CA . ALA A 1 110 ? 9.186 5.682 -22.206 1.00 55.22 110 ALA A CA 1
ATOM 832 C C . ALA A 1 110 ? 10.229 4.613 -22.617 1.00 55.22 110 ALA A C 1
ATOM 834 O O . ALA A 1 110 ? 11.156 4.914 -23.374 1.00 55.22 110 ALA A O 1
ATOM 835 N N . ASN A 1 111 ? 10.101 3.367 -22.137 1.00 58.47 111 ASN A N 1
ATOM 836 C CA . ASN A 1 111 ? 11.176 2.362 -22.228 1.00 58.47 111 ASN A CA 1
ATOM 837 C C . ASN A 1 111 ? 10.945 1.220 -23.231 1.00 58.47 111 ASN A C 1
ATOM 839 O O . ASN A 1 111 ? 11.918 0.709 -23.786 1.00 58.47 111 ASN A O 1
ATOM 843 N N . ILE A 1 112 ? 9.701 0.779 -23.455 1.00 57.06 112 ILE A N 1
ATOM 844 C CA . ILE A 1 112 ? 9.443 -0.450 -24.233 1.00 57.06 112 ILE A CA 1
ATOM 845 C C . ILE A 1 112 ? 9.421 -0.156 -25.736 1.00 57.06 112 ILE A C 1
ATOM 847 O O . ILE A 1 112 ? 10.011 -0.887 -26.528 1.00 57.06 112 ILE A O 1
ATOM 851 N N . MET A 1 113 ? 8.797 0.947 -26.144 1.00 54.16 113 MET A N 1
ATOM 852 C CA . MET A 1 113 ? 8.606 1.255 -27.565 1.00 54.16 113 MET A CA 1
ATOM 853 C C . MET A 1 113 ? 9.888 1.727 -28.269 1.00 54.16 113 MET A C 1
ATOM 855 O O . MET A 1 113 ? 10.009 1.584 -29.480 1.00 54.16 113 MET A O 1
ATOM 859 N N . SER A 1 114 ? 10.861 2.251 -27.518 1.00 58.84 114 SER A N 1
ATOM 860 C CA . SER A 1 114 ? 12.107 2.807 -28.062 1.00 58.84 114 SER A CA 1
ATOM 861 C C . SER A 1 114 ? 13.245 1.788 -28.203 1.00 58.84 114 SER A C 1
ATOM 863 O O . SER A 1 114 ? 14.237 2.084 -28.865 1.00 58.84 114 SER A O 1
ATOM 865 N N . ARG A 1 115 ? 13.138 0.599 -27.585 1.00 62.91 115 ARG A N 1
ATOM 866 C CA . ARG A 1 115 ? 14.261 -0.356 -27.459 1.00 62.91 115 ARG A CA 1
ATOM 867 C C . ARG A 1 115 ? 13.996 -1.766 -27.990 1.00 62.91 115 ARG A C 1
ATOM 869 O O . ARG A 1 115 ? 14.925 -2.572 -28.014 1.00 62.91 115 ARG A O 1
ATOM 876 N N . VAL A 1 116 ? 12.771 -2.093 -28.405 1.00 64.56 116 VAL A N 1
ATOM 877 C CA . VAL A 1 116 ? 12.442 -3.441 -28.897 1.00 64.56 116 VAL A CA 1
ATOM 878 C C . VAL A 1 116 ? 12.664 -3.526 -30.415 1.00 64.56 116 VAL A C 1
ATOM 880 O O . VAL A 1 116 ? 12.029 -2.783 -31.160 1.00 64.56 116 VAL A O 1
ATOM 883 N N . PRO A 1 117 ? 13.530 -4.431 -30.909 1.00 68.81 117 PRO A N 1
ATOM 884 C CA . PRO A 1 117 ? 13.711 -4.634 -32.343 1.00 68.81 117 PRO A CA 1
ATOM 885 C C . PRO A 1 117 ? 12.457 -5.258 -32.985 1.00 68.81 117 PRO A C 1
ATOM 887 O O . PRO A 1 117 ? 11.840 -6.154 -32.408 1.00 68.81 117 PRO A O 1
ATOM 890 N N . ASN A 1 118 ? 12.119 -4.824 -34.208 1.00 69.00 118 ASN A N 1
ATOM 891 C CA . ASN A 1 118 ? 10.865 -5.137 -34.927 1.00 69.00 118 ASN A CA 1
ATOM 892 C C . ASN A 1 118 ? 10.445 -6.623 -34.926 1.00 69.00 118 ASN A C 1
ATOM 894 O O . ASN A 1 118 ? 9.262 -6.934 -34.909 1.00 69.00 118 ASN A O 1
ATOM 898 N N . HIS A 1 119 ? 11.393 -7.563 -34.921 1.00 72.44 119 HIS A N 1
ATOM 899 C CA . HIS A 1 119 ? 11.104 -9.000 -34.994 1.00 72.44 119 HIS A CA 1
ATOM 900 C C . HIS A 1 119 ? 10.605 -9.623 -33.672 1.00 72.44 119 HIS A C 1
ATOM 902 O O . HIS A 1 119 ? 10.097 -10.738 -33.696 1.00 72.44 119 HIS A O 1
ATOM 908 N N . ARG A 1 120 ? 10.726 -8.931 -32.525 1.00 72.38 120 ARG A N 1
ATOM 909 C CA . ARG A 1 120 ? 10.199 -9.368 -31.206 1.00 72.38 120 ARG A CA 1
ATOM 910 C C . ARG A 1 120 ? 9.042 -8.503 -30.704 1.00 72.38 120 ARG A C 1
ATOM 912 O O . ARG A 1 120 ? 8.658 -8.564 -29.538 1.00 72.38 120 ARG A O 1
ATOM 919 N N . GLN A 1 121 ? 8.494 -7.666 -31.577 1.00 70.44 121 GLN A N 1
ATOM 920 C CA . GLN A 1 121 ? 7.499 -6.669 -31.200 1.00 70.44 121 GLN A CA 1
ATOM 921 C C . GLN A 1 121 ? 6.162 -7.307 -30.787 1.00 70.44 121 GLN A C 1
ATOM 923 O O . GLN A 1 121 ? 5.508 -6.805 -29.876 1.00 70.44 121 GLN A O 1
ATOM 928 N N . HIS A 1 122 ? 5.798 -8.452 -31.378 1.00 74.25 122 HIS A N 1
ATOM 929 C CA . HIS A 1 122 ? 4.618 -9.230 -30.983 1.00 74.25 122 HIS A CA 1
ATOM 930 C C . HIS A 1 122 ? 4.742 -9.822 -29.569 1.00 74.25 122 HIS A C 1
ATOM 932 O O . HIS A 1 122 ? 3.807 -9.695 -28.779 1.00 74.25 122 HIS A O 1
ATOM 938 N N . ASP A 1 123 ? 5.903 -10.380 -29.212 1.00 77.00 123 ASP A N 1
ATOM 939 C CA . ASP A 1 123 ? 6.149 -10.916 -27.864 1.00 77.00 123 ASP A CA 1
ATOM 940 C C . ASP A 1 123 ? 6.147 -9.795 -26.817 1.00 77.00 123 ASP A C 1
ATOM 942 O O . ASP A 1 123 ? 5.543 -9.921 -25.751 1.00 77.00 123 ASP A O 1
ATOM 946 N N . ALA A 1 124 ? 6.763 -8.653 -27.139 1.00 72.94 124 ALA A N 1
ATOM 947 C CA . ALA A 1 124 ? 6.756 -7.478 -26.270 1.00 72.94 124 ALA A CA 1
ATOM 948 C C . ALA A 1 124 ? 5.341 -6.909 -26.067 1.00 72.94 124 ALA A C 1
ATOM 950 O O . ALA A 1 124 ? 4.996 -6.512 -24.953 1.00 72.94 124 ALA A O 1
ATOM 951 N N . ALA A 1 125 ? 4.505 -6.908 -27.110 1.00 75.00 125 ALA A N 1
ATOM 952 C CA . ALA A 1 125 ? 3.106 -6.502 -27.010 1.00 75.00 125 ALA A CA 1
ATOM 953 C C . ALA A 1 125 ? 2.298 -7.456 -26.114 1.00 75.00 125 ALA A C 1
ATOM 955 O O . ALA A 1 125 ? 1.525 -6.994 -25.276 1.00 75.00 125 ALA A O 1
ATOM 956 N N . ALA A 1 126 ? 2.514 -8.770 -26.227 1.00 78.31 126 ALA A N 1
ATOM 957 C CA . ALA A 1 126 ? 1.861 -9.756 -25.365 1.00 78.31 126 ALA A CA 1
ATOM 958 C C . ALA A 1 126 ? 2.258 -9.583 -23.887 1.00 78.31 126 ALA A C 1
ATOM 960 O O . ALA A 1 126 ? 1.388 -9.562 -23.014 1.00 78.31 126 ALA A O 1
ATOM 961 N N . VAL A 1 127 ? 3.552 -9.385 -23.603 1.00 78.50 127 VAL A N 1
ATOM 962 C CA . VAL A 1 127 ? 4.050 -9.111 -22.241 1.00 78.50 127 VAL A CA 1
ATOM 963 C C . VAL A 1 127 ? 3.472 -7.806 -21.696 1.00 78.50 127 VAL A C 1
ATOM 965 O O . VAL A 1 127 ? 3.056 -7.759 -20.537 1.00 78.50 127 VAL A O 1
ATOM 968 N N . PHE A 1 128 ? 3.399 -6.759 -22.520 1.00 78.56 128 PHE A N 1
ATOM 969 C CA . PHE A 1 128 ? 2.793 -5.488 -22.133 1.00 78.56 128 PHE A CA 1
ATOM 970 C C . PHE A 1 128 ? 1.321 -5.667 -21.745 1.00 78.56 128 PHE A C 1
ATOM 972 O O . PHE A 1 128 ? 0.942 -5.299 -20.636 1.00 78.56 128 PHE A O 1
ATOM 979 N N . VAL A 1 129 ? 0.518 -6.311 -22.599 1.00 80.75 129 VAL A N 1
ATOM 980 C CA . VAL A 1 129 ? -0.904 -6.577 -22.328 1.00 80.75 129 VAL A CA 1
ATOM 981 C C . VAL A 1 129 ? -1.084 -7.402 -21.052 1.00 80.75 129 VAL A C 1
ATOM 983 O O . VAL A 1 129 ? -1.893 -7.031 -20.200 1.00 80.75 129 VAL A O 1
ATOM 986 N N . ALA A 1 130 ? -0.308 -8.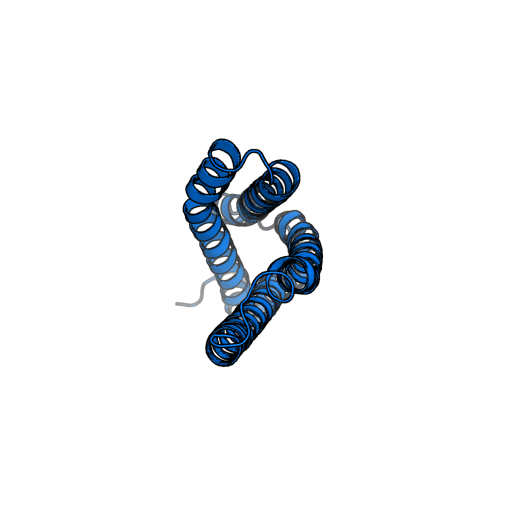475 -20.875 1.00 80.44 130 ALA A N 1
ATOM 987 C CA . ALA A 1 130 ? -0.371 -9.306 -19.673 1.00 80.44 130 ALA A CA 1
ATOM 988 C C . ALA A 1 130 ? -0.021 -8.5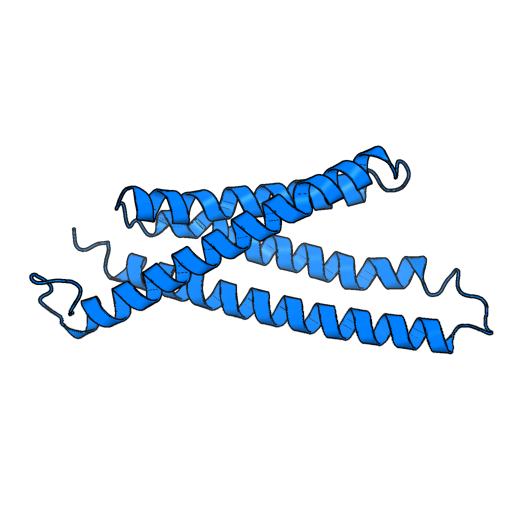07 -18.404 1.00 80.44 130 ALA A C 1
ATOM 990 O O . ALA A 1 130 ? -0.719 -8.602 -17.392 1.00 80.44 130 ALA A O 1
ATOM 991 N N . THR A 1 131 ? 1.014 -7.666 -18.471 1.00 77.38 131 THR A N 1
ATOM 992 C CA . THR A 1 131 ? 1.429 -6.805 -17.352 1.00 77.38 131 THR A CA 1
ATOM 993 C C . THR A 1 131 ? 0.360 -5.758 -17.032 1.00 77.38 131 THR A C 1
ATOM 995 O O . THR A 1 131 ? 0.049 -5.536 -15.862 1.00 77.38 131 THR A O 1
ATOM 998 N N . SER A 1 132 ? -0.261 -5.151 -18.048 1.00 78.38 132 SER A N 1
ATOM 999 C CA . SER A 1 132 ? -1.366 -4.202 -17.869 1.00 78.38 132 SER A CA 1
ATOM 1000 C C . SER A 1 132 ? -2.602 -4.859 -17.250 1.00 78.38 132 SER A C 1
ATOM 1002 O O . SER A 1 132 ? -3.201 -4.283 -16.344 1.00 78.38 132 SER A O 1
ATOM 1004 N N . MET A 1 133 ? -2.973 -6.070 -17.680 1.00 83.44 133 MET A N 1
ATOM 1005 C CA . MET A 1 133 ? -4.089 -6.814 -17.081 1.00 83.44 133 MET A CA 1
ATOM 1006 C C . MET A 1 133 ? -3.823 -7.147 -15.610 1.00 83.44 133 MET A C 1
ATOM 1008 O O . MET A 1 133 ? -4.692 -6.929 -14.763 1.00 83.44 133 MET A O 1
ATOM 1012 N N . LEU A 1 134 ? -2.613 -7.616 -15.290 1.00 83.50 134 LEU A N 1
ATOM 1013 C CA . LEU A 1 134 ? -2.208 -7.885 -13.911 1.00 83.50 134 LEU A CA 1
ATOM 1014 C C . LEU A 1 134 ? -2.260 -6.610 -13.057 1.00 83.50 134 LEU A C 1
ATOM 1016 O O . LEU A 1 134 ? -2.747 -6.637 -11.928 1.00 83.50 134 LEU A O 1
ATOM 1020 N N . PHE A 1 135 ? -1.817 -5.481 -13.608 1.00 83.06 135 PHE A N 1
ATOM 1021 C CA . PHE A 1 135 ? -1.875 -4.191 -12.932 1.00 83.06 135 PHE A CA 1
ATOM 1022 C C . PHE A 1 135 ? -3.317 -3.747 -12.634 1.00 83.06 135 PHE A C 1
ATOM 1024 O O . PHE A 1 135 ? -3.610 -3.342 -11.509 1.00 83.06 135 PHE A O 1
ATOM 1031 N N . VAL A 1 136 ? -4.244 -3.889 -13.589 1.00 85.38 136 VAL A N 1
ATOM 1032 C CA . VAL A 1 136 ? -5.676 -3.592 -13.377 1.00 85.38 136 VAL A CA 1
ATOM 1033 C C . VAL A 1 136 ? -6.282 -4.492 -12.298 1.00 85.38 136 VAL A C 1
ATOM 1035 O O . VAL A 1 136 ? -7.065 -4.019 -11.467 1.00 85.38 136 VAL A O 1
ATOM 1038 N N . LEU A 1 137 ? -5.905 -5.773 -12.263 1.00 88.50 137 LEU A N 1
ATOM 1039 C CA . LEU A 1 137 ? -6.346 -6.698 -11.220 1.00 88.50 137 LEU A CA 1
ATOM 1040 C C . LEU A 1 137 ? -5.845 -6.257 -9.837 1.00 88.50 137 LEU A C 1
ATOM 1042 O O . LEU A 1 137 ? -6.640 -6.157 -8.902 1.00 88.50 137 LEU A O 1
ATOM 1046 N N . ILE A 1 138 ? -4.552 -5.935 -9.716 1.00 85.19 138 ILE A N 1
ATOM 1047 C CA . ILE A 1 138 ? -3.948 -5.435 -8.472 1.00 85.19 138 ILE A CA 1
ATOM 1048 C C . ILE A 1 138 ? -4.640 -4.146 -8.020 1.00 85.19 138 ILE A C 1
ATOM 1050 O O . ILE A 1 138 ? -4.947 -3.992 -6.836 1.00 85.19 138 ILE A O 1
ATOM 1054 N N . LEU A 1 139 ? -4.928 -3.232 -8.946 1.00 86.00 139 LEU A N 1
ATOM 1055 C CA . LEU A 1 139 ? -5.621 -1.981 -8.652 1.00 86.00 139 LEU A CA 1
ATOM 1056 C C . LEU A 1 139 ? -7.045 -2.223 -8.141 1.00 86.00 139 LEU A C 1
ATOM 1058 O O . LEU A 1 139 ? -7.447 -1.649 -7.131 1.00 86.00 139 LEU A O 1
ATOM 1062 N N . SER A 1 140 ? -7.781 -3.122 -8.791 1.00 89.38 140 SER A N 1
ATOM 1063 C CA . SER A 1 140 ? -9.131 -3.510 -8.372 1.00 89.38 140 SER A CA 1
ATOM 1064 C C . SER A 1 140 ? -9.125 -4.105 -6.962 1.00 89.38 140 SER A C 1
ATOM 1066 O O . SER A 1 140 ? -9.970 -3.760 -6.133 1.00 89.38 140 SER A O 1
ATOM 1068 N N . LEU A 1 141 ? -8.127 -4.939 -6.658 1.00 88.75 141 LEU A N 1
ATOM 1069 C CA . LEU A 1 141 ? -7.940 -5.543 -5.341 1.00 88.75 141 LEU A CA 1
ATOM 1070 C C . LEU A 1 141 ? -7.588 -4.482 -4.283 1.00 88.75 141 LEU A C 1
ATOM 1072 O O . LEU A 1 141 ? -8.166 -4.490 -3.198 1.00 88.75 141 LEU A O 1
ATOM 1076 N N . ASN A 1 142 ? -6.732 -3.508 -4.611 1.00 86.81 142 ASN A N 1
ATOM 1077 C CA . ASN A 1 142 ? -6.423 -2.371 -3.733 1.00 86.81 142 ASN A CA 1
ATOM 1078 C C . ASN A 1 142 ? -7.662 -1.517 -3.426 1.00 86.81 142 ASN A C 1
ATOM 1080 O O . ASN A 1 142 ? -7.900 -1.188 -2.265 1.00 86.81 142 ASN A O 1
ATOM 1084 N N . ILE A 1 143 ? -8.480 -1.195 -4.434 1.00 89.94 143 ILE A N 1
ATOM 1085 C CA . ILE A 1 143 ? -9.729 -0.437 -4.247 1.00 89.94 143 ILE A CA 1
ATOM 1086 C C . ILE A 1 143 ? -10.709 -1.225 -3.373 1.00 89.94 143 ILE A C 1
ATOM 1088 O O . ILE A 1 143 ? -11.336 -0.663 -2.471 1.00 89.94 143 ILE A O 1
ATOM 1092 N N . TRP A 1 144 ? -10.826 -2.534 -3.601 1.00 92.50 144 TRP A N 1
ATOM 1093 C CA . TRP A 1 144 ? -11.671 -3.399 -2.785 1.00 92.50 144 TRP A CA 1
ATOM 1094 C C . TRP A 1 144 ? -11.214 -3.416 -1.319 1.00 92.50 144 TRP A C 1
ATOM 1096 O O . TRP A 1 144 ? -12.028 -3.157 -0.429 1.00 92.50 144 TRP A O 1
ATOM 1106 N N . MET A 1 145 ? -9.917 -3.602 -1.059 1.00 89.44 145 MET A N 1
ATOM 1107 C CA . MET A 1 145 ? -9.342 -3.542 0.292 1.00 89.44 145 MET A CA 1
ATOM 1108 C C . MET A 1 145 ? -9.534 -2.168 0.947 1.00 89.44 145 MET A C 1
ATOM 1110 O O . MET A 1 145 ? -9.955 -2.087 2.104 1.00 89.44 145 MET A O 1
ATOM 1114 N N . TYR A 1 146 ? -9.307 -1.085 0.200 1.00 91.19 146 TYR A N 1
ATOM 1115 C CA . TYR A 1 146 ? -9.577 0.280 0.652 1.00 91.19 146 TYR A CA 1
ATOM 1116 C C . TYR A 1 146 ? -11.038 0.450 1.079 1.00 91.19 146 TYR A C 1
ATOM 1118 O O . TYR A 1 146 ? -11.313 1.012 2.140 1.00 91.19 146 TYR A O 1
ATOM 1126 N N . SER A 1 147 ? -11.983 -0.090 0.303 1.00 92.94 147 SER A N 1
ATOM 1127 C CA . SER A 1 147 ? -13.412 -0.002 0.612 1.00 92.94 147 SER A CA 1
ATOM 1128 C C . SER A 1 147 ? -13.777 -0.692 1.933 1.00 92.94 147 SER A C 1
ATOM 1130 O O . SER A 1 147 ? -14.641 -0.195 2.658 1.00 92.94 147 SER A O 1
ATOM 1132 N N . ILE A 1 148 ? -13.100 -1.792 2.286 1.00 91.69 148 ILE A N 1
ATOM 1133 C CA . ILE A 1 148 ? -13.297 -2.498 3.562 1.00 91.69 148 ILE A CA 1
ATOM 1134 C C . ILE A 1 148 ? -12.834 -1.614 4.722 1.00 91.69 148 ILE A C 1
ATOM 1136 O O . ILE A 1 148 ? -13.591 -1.399 5.671 1.00 91.69 148 ILE A O 1
ATOM 1140 N N . VAL A 1 149 ? -11.629 -1.046 4.625 1.00 92.19 149 VAL A N 1
ATOM 1141 C CA . VAL A 1 149 ? -11.083 -0.162 5.668 1.00 92.19 149 VAL A CA 1
ATOM 1142 C C . VAL A 1 149 ? -11.915 1.117 5.799 1.00 92.19 149 VAL A C 1
ATOM 1144 O O . VAL A 1 149 ? -12.201 1.561 6.910 1.00 92.19 149 VAL A O 1
ATOM 1147 N N . TYR A 1 150 ? -12.397 1.673 4.687 1.00 92.75 150 TYR A N 1
ATOM 1148 C CA . TYR A 1 150 ? -13.289 2.833 4.695 1.00 92.75 150 TYR A CA 1
ATOM 1149 C C . TYR A 1 150 ? -14.629 2.544 5.387 1.00 92.75 150 TYR A C 1
ATOM 1151 O O . TYR A 1 150 ? -15.123 3.370 6.160 1.00 92.75 150 TYR A O 1
ATOM 1159 N N . ARG A 1 151 ? -15.215 1.360 5.161 1.00 90.06 151 ARG A N 1
ATOM 1160 C CA . ARG A 1 151 ? -16.430 0.927 5.871 1.00 90.06 151 ARG A CA 1
ATOM 1161 C C . ARG A 1 151 ? -16.180 0.784 7.374 1.00 90.06 151 ARG A C 1
ATOM 1163 O O . ARG A 1 151 ? -17.031 1.210 8.152 1.00 90.06 151 ARG A O 1
ATOM 1170 N N . ALA A 1 152 ? -15.022 0.257 7.778 1.00 88.88 152 ALA A N 1
ATOM 1171 C CA . ALA A 1 152 ? -14.633 0.178 9.188 1.00 88.88 152 ALA A CA 1
ATOM 1172 C C . ALA A 1 152 ? -14.482 1.563 9.823 1.00 88.88 152 ALA A C 1
ATOM 1174 O O . ALA A 1 152 ? -15.066 1.819 10.875 1.00 88.88 152 ALA A O 1
ATOM 1175 N N . TYR A 1 153 ? -13.814 2.490 9.136 1.00 91.19 153 TYR A N 1
ATOM 1176 C CA . TYR A 1 153 ? -13.727 3.885 9.561 1.00 91.19 153 TYR A CA 1
ATOM 1177 C C . TYR A 1 153 ? -15.106 4.528 9.750 1.00 91.19 153 TYR A C 1
ATOM 1179 O O . TYR A 1 153 ? -15.364 5.125 10.792 1.00 91.19 153 TYR A O 1
ATOM 1187 N N . GLN A 1 154 ? -16.011 4.393 8.773 1.00 89.88 154 GLN A N 1
ATOM 1188 C CA . GLN A 1 154 ? -17.368 4.947 8.861 1.00 89.88 154 GLN A CA 1
ATOM 1189 C C . GLN A 1 154 ? -18.157 4.348 10.029 1.00 89.88 154 GLN A C 1
ATOM 1191 O O . GLN A 1 154 ? -18.879 5.073 10.710 1.00 89.88 154 GLN A O 1
ATOM 1196 N N . PHE A 1 155 ? -18.008 3.046 10.272 1.00 85.81 155 PHE A N 1
ATOM 1197 C CA . PHE A 1 155 ? -18.653 2.368 11.390 1.00 85.81 155 PHE A CA 1
ATOM 1198 C C . PHE A 1 155 ? -18.146 2.906 12.735 1.00 85.81 155 PHE A C 1
ATOM 1200 O O . PHE A 1 155 ? -18.943 3.382 13.541 1.00 85.81 155 PHE A O 1
ATOM 1207 N N . VAL A 1 156 ? -16.826 2.918 12.948 1.00 84.56 156 VAL A N 1
ATOM 1208 C CA . VAL A 1 156 ? -16.222 3.397 14.204 1.00 84.56 156 VAL A CA 1
ATOM 1209 C C . VAL A 1 156 ? -16.459 4.894 14.405 1.00 84.56 156 VAL A C 1
ATOM 1211 O O . VAL A 1 156 ? -16.700 5.328 15.522 1.00 84.56 156 VAL A O 1
ATOM 1214 N N . LYS A 1 157 ? -16.474 5.701 13.339 1.00 85.81 157 LYS A N 1
ATOM 1215 C CA . LYS A 1 157 ? -16.788 7.132 13.440 1.00 85.81 157 LYS A CA 1
ATOM 1216 C C . LYS A 1 157 ? -18.224 7.389 13.899 1.00 85.81 157 LYS A C 1
ATOM 1218 O O . LYS A 1 157 ? -18.446 8.317 14.663 1.00 85.81 157 LYS A O 1
ATOM 1223 N N . ARG A 1 158 ? -19.192 6.612 13.405 1.00 82.25 158 ARG A N 1
ATOM 1224 C CA . ARG A 1 158 ? -20.616 6.810 13.726 1.00 82.25 158 ARG A CA 1
ATOM 1225 C C . ARG A 1 158 ? -20.993 6.308 15.112 1.00 82.25 158 ARG A C 1
ATOM 1227 O O . ARG A 1 158 ? -21.898 6.869 15.707 1.00 82.25 158 ARG A O 1
ATOM 1234 N N . TYR A 1 159 ? -20.333 5.254 15.584 1.00 74.38 159 TYR A N 1
ATOM 1235 C CA . TYR A 1 159 ? -20.745 4.540 16.794 1.00 74.38 159 TYR A CA 1
ATOM 1236 C C . TYR A 1 159 ? -19.711 4.562 17.923 1.00 74.38 159 TYR A C 1
ATOM 1238 O O . TYR A 1 159 ? -20.032 4.194 19.041 1.00 74.38 159 TYR A O 1
ATOM 1246 N N . GLY A 1 160 ? -18.480 4.997 17.658 1.00 64.06 160 GLY A N 1
ATOM 1247 C CA . GLY A 1 160 ? -17.424 5.161 18.662 1.00 64.06 160 GLY A CA 1
ATOM 1248 C C . GLY A 1 160 ? -17.357 6.563 19.276 1.00 64.06 160 GLY A C 1
ATOM 1249 O O . GLY A 1 160 ? -16.330 6.909 19.841 1.00 64.06 160 GLY A O 1
ATOM 1250 N N . GLN A 1 161 ? -18.392 7.397 19.102 1.00 53.62 161 GLN A N 1
ATOM 1251 C CA . GLN A 1 161 ? -18.527 8.712 19.757 1.00 53.62 161 GLN A CA 1
ATOM 1252 C C . GLN A 1 161 ? -19.546 8.702 20.913 1.00 53.62 161 GLN A C 1
ATOM 1254 O O . GLN A 1 161 ? -19.824 9.756 21.474 1.00 53.62 161 GLN A O 1
ATOM 1259 N N . GLU A 1 162 ? -20.122 7.541 21.243 1.00 47.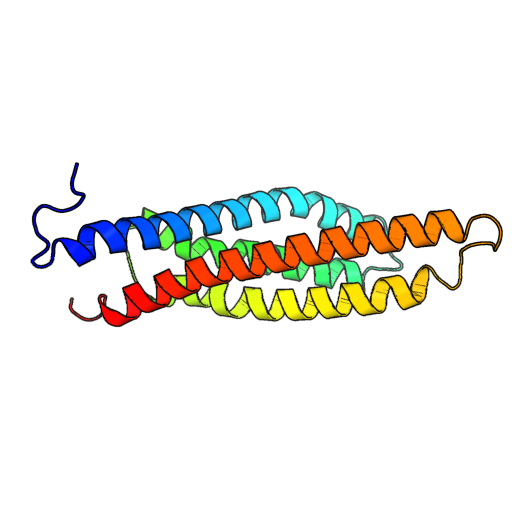03 162 GLU A N 1
ATOM 1260 C CA . GLU A 1 162 ? -21.101 7.382 22.333 1.00 47.03 162 GLU A CA 1
ATOM 1261 C C . GLU A 1 162 ? -20.472 6.905 23.661 1.00 47.03 162 GLU A C 1
ATOM 1263 O O . GLU A 1 162 ? -21.208 6.565 24.585 1.00 47.03 162 GLU A O 1
ATOM 1268 N N . GLU A 1 163 ? -19.137 6.900 23.775 1.00 44.56 163 GLU A N 1
ATOM 1269 C CA . GLU A 1 163 ? -18.405 6.670 25.037 1.00 44.56 163 GLU A CA 1
ATOM 1270 C C . GLU A 1 163 ? -17.777 7.960 25.577 1.00 44.56 163 GLU A C 1
ATOM 1272 O O . GLU A 1 163 ? -17.099 8.666 24.791 1.00 44.56 163 GLU A O 1
#

Mean predicted aligned error: 8.84 Å

pLDDT: mean 78.26, std 13.82, range [38.12, 93.75]

Secondary structure (DSSP, 8-state):
--S-TT-S-HHHHHHHHHHHHHHHHHHHHHHHHHHHHHHHHHHHHHH-GGGHHHHHHHHHHHHHHHHHHHHHHHHHHTT---GGGGHHHHHHHHHHHHHHHHHHHHHHHHHTTTT--GGGHHHHHHHHHHHHHHHHHHHHHHHHHHHHHHHHHHHHHHHTT--

Organism: NCBI:txid157864

Radius of gyration: 20.32 Å; Cα contacts (8 Å, |Δi|>4): 102; chains: 1; bounding box: 50×26×62 Å

Sequence (163 aa):
MCCCNSCTNKWMCCCGCHVTSGSLVIAWLYLVSSLLTLPSAFSALVSQYHLVAFNLIHLTLTLLFCLSAIPIIVGEMCTQRTHHMYLPFLIINPVALIVALFAAIFAPSANIMSRVPNHRQHDAAAVFVATSMLFVLILSLNIWMYSIVYRAYQFVKRYGQEE

Foldseek 3Di:
DQPDPDDPDSVLRVVLCVLLVLLLVLLVVQQVVLVVCLVVLVVCCVPPVVCNVVSVVVNVLSVLSNVLSVLSNVCVVVVNLALVSNVSVLVSLVVSLVVVVVCLVPVCVPPQVVPDDPVCVVVSVVVNVVVVVVVVVVSVVSVVSSVSSVVSSVSCVVPVVPD